Protein AF-A0A5J6VSD6-F1 (afdb_monomer)

pLDDT: mean 76.88, std 10.96, range [44.25, 89.56]

Structure (mmCIF, N/CA/C/O backbone):
data_AF-A0A5J6VSD6-F1
#
_entry.id   AF-A0A5J6VSD6-F1
#
loop_
_atom_site.group_PDB
_atom_site.id
_atom_site.type_symbol
_atom_site.label_atom_id
_atom_site.label_alt_id
_atom_site.label_comp_id
_atom_site.label_asym_id
_atom_site.label_entity_id
_atom_site.label_seq_id
_atom_site.pdbx_PDB_ins_code
_atom_site.Cartn_x
_atom_site.Cartn_y
_atom_site.Cartn_z
_atom_site.occupancy
_atom_site.B_iso_or_equiv
_atom_site.auth_seq_id
_atom_site.auth_comp_id
_atom_site.auth_asym_id
_atom_site.auth_atom_id
_atom_site.pdbx_PDB_model_num
ATOM 1 N N . MET A 1 1 ? -15.023 13.494 17.947 1.00 44.25 1 MET A N 1
ATOM 2 C CA . MET A 1 1 ? -14.436 12.310 17.280 1.00 44.25 1 MET A CA 1
ATOM 3 C C . MET A 1 1 ? -15.553 11.309 17.038 1.00 44.25 1 MET A C 1
ATOM 5 O O . MET A 1 1 ? -16.183 10.895 18.003 1.00 44.25 1 MET A O 1
ATOM 9 N N . ASN A 1 2 ? -15.859 11.005 15.774 1.00 49.06 2 ASN A N 1
ATOM 10 C CA . ASN A 1 2 ? -16.888 10.026 15.409 1.00 49.06 2 ASN A CA 1
ATOM 11 C C . ASN A 1 2 ? -16.474 8.628 15.884 1.00 49.06 2 ASN A C 1
ATOM 13 O 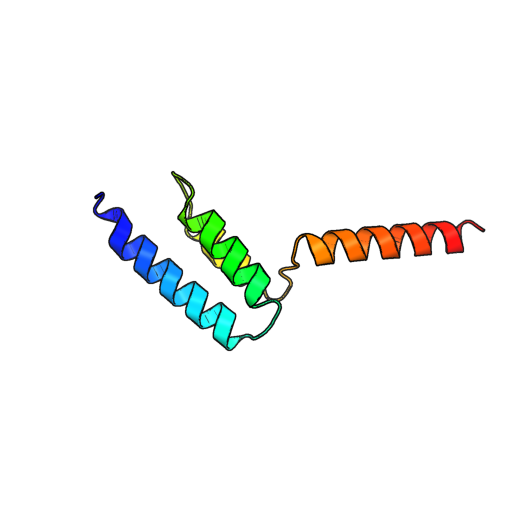O . ASN A 1 2 ? -15.306 8.269 15.761 1.00 49.06 2 ASN A O 1
ATOM 17 N N . LYS A 1 3 ? -17.420 7.825 16.387 1.00 47.31 3 LYS A N 1
ATOM 18 C CA . LYS A 1 3 ? -17.178 6.426 16.798 1.00 47.31 3 LYS A CA 1
ATOM 19 C C . LYS A 1 3 ? -16.561 5.567 15.675 1.00 47.31 3 LYS A C 1
ATOM 21 O O . LYS A 1 3 ? -15.790 4.665 15.979 1.00 47.31 3 LYS A O 1
ATOM 26 N N . ASN A 1 4 ? -16.778 5.939 14.408 1.00 58.38 4 ASN A N 1
ATOM 27 C CA . ASN A 1 4 ? -16.122 5.353 13.229 1.00 58.38 4 ASN A CA 1
ATOM 28 C C . ASN A 1 4 ? -14.586 5.458 13.226 1.00 58.38 4 ASN A C 1
ATOM 30 O O . ASN A 1 4 ? -13.942 4.675 12.539 1.00 58.38 4 ASN A O 1
ATOM 34 N N . ASN A 1 5 ? -13.973 6.375 13.986 1.00 67.62 5 ASN A N 1
ATOM 35 C CA . ASN A 1 5 ? -12.517 6.547 13.955 1.00 67.62 5 ASN A CA 1
ATOM 36 C C . ASN A 1 5 ? -11.753 5.360 14.546 1.00 67.62 5 ASN A C 1
ATOM 38 O O . ASN A 1 5 ? -10.636 5.114 14.115 1.00 67.62 5 ASN A O 1
ATOM 42 N N . PHE A 1 6 ? -12.296 4.635 15.529 1.00 75.25 6 PHE A N 1
ATOM 43 C CA . PHE A 1 6 ? -11.537 3.561 16.179 1.00 75.25 6 PHE A CA 1
ATOM 44 C C . PHE A 1 6 ? -11.415 2.322 15.286 1.00 75.25 6 PHE A C 1
ATOM 46 O O . PHE A 1 6 ? -10.316 1.811 15.089 1.00 75.25 6 PHE A O 1
ATOM 53 N N . GLU A 1 7 ? -12.526 1.876 14.702 1.00 75.88 7 GLU A N 1
ATOM 54 C CA . GLU A 1 7 ? -12.551 0.731 13.785 1.00 75.88 7 GL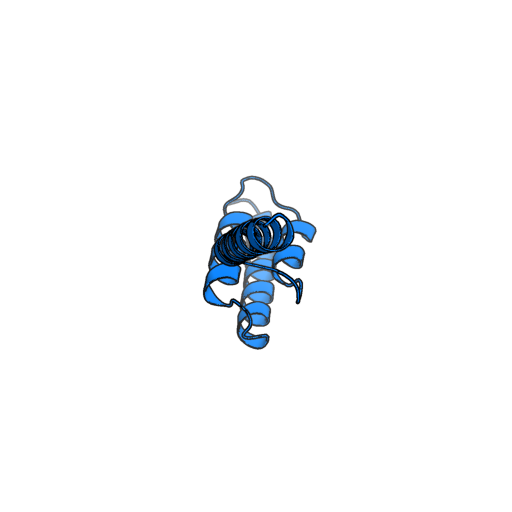U A CA 1
ATOM 55 C C . GLU A 1 7 ? -11.786 1.038 12.492 1.00 75.88 7 GLU A C 1
ATOM 57 O O . GLU A 1 7 ? -10.982 0.223 12.043 1.00 75.88 7 GLU A O 1
ATOM 62 N N . ALA A 1 8 ? -11.938 2.257 11.961 1.00 74.12 8 ALA A N 1
ATOM 63 C CA . ALA A 1 8 ? -11.143 2.774 10.849 1.00 74.12 8 ALA A CA 1
ATOM 64 C C . ALA A 1 8 ? -9.637 2.761 11.153 1.00 74.12 8 ALA A C 1
ATOM 66 O O . ALA A 1 8 ? -8.835 2.295 10.343 1.00 74.12 8 ALA A O 1
ATOM 67 N N . GLN A 1 9 ? -9.243 3.238 12.337 1.00 77.81 9 GLN A N 1
ATOM 68 C CA . GLN A 1 9 ? -7.845 3.264 12.759 1.00 77.81 9 GLN A CA 1
ATOM 69 C C . GLN A 1 9 ? -7.290 1.849 12.967 1.00 77.81 9 GLN A C 1
ATOM 71 O O . GLN A 1 9 ? -6.137 1.587 12.626 1.00 77.81 9 GLN A O 1
ATOM 76 N N . LEU A 1 10 ? -8.097 0.925 13.496 1.00 84.88 10 LEU A N 1
ATOM 77 C CA . LEU A 1 10 ? -7.716 -0.474 13.674 1.00 84.88 10 LEU A CA 1
ATOM 78 C C . LEU A 1 10 ? -7.513 -1.174 12.324 1.00 84.88 10 LEU A C 1
ATOM 80 O O . LEU A 1 10 ? -6.489 -1.828 12.126 1.00 84.88 10 LEU A O 1
ATOM 84 N N . ALA A 1 11 ? -8.442 -0.986 11.384 1.00 82.19 11 ALA A N 1
ATOM 85 C CA . ALA A 1 11 ? -8.335 -1.514 10.028 1.00 82.19 11 ALA A CA 1
ATOM 86 C C . ALA A 1 11 ? -7.101 -0.949 9.306 1.00 82.19 11 ALA A C 1
ATOM 88 O O . ALA A 1 11 ? -6.315 -1.703 8.737 1.00 82.19 11 ALA A O 1
ATOM 89 N N . ALA A 1 12 ? -6.859 0.359 9.418 1.00 82.50 12 ALA A N 1
ATOM 90 C CA . ALA A 1 12 ? -5.658 0.993 8.887 1.00 82.50 12 ALA A CA 1
ATOM 91 C C . ALA A 1 12 ? -4.370 0.412 9.491 1.00 82.50 12 ALA A C 1
ATOM 93 O O . ALA A 1 12 ? -3.403 0.166 8.773 1.00 82.50 12 ALA A O 1
ATOM 94 N N . ASN A 1 13 ? -4.344 0.148 10.799 1.00 88.19 13 ASN A N 1
ATOM 95 C CA . ASN A 1 13 ? -3.183 -0.447 11.459 1.00 88.19 13 ASN A CA 1
ATOM 96 C C . ASN A 1 13 ? -2.927 -1.893 10.999 1.00 88.19 13 ASN A C 1
ATOM 98 O O . ASN A 1 13 ? -1.769 -2.269 10.811 1.00 88.19 13 ASN A O 1
ATOM 102 N N . LEU A 1 14 ? -3.983 -2.681 10.773 1.00 88.38 14 LEU A N 1
ATOM 103 C CA . LEU A 1 14 ? -3.887 -4.031 10.204 1.00 88.38 14 LEU A CA 1
ATOM 104 C C . LEU A 1 14 ? -3.313 -4.003 8.785 1.00 88.38 14 LEU A C 1
ATOM 106 O O . LEU A 1 14 ? -2.352 -4.709 8.487 1.00 88.38 14 LEU A O 1
ATOM 110 N N . VAL A 1 15 ? -3.844 -3.129 7.933 1.00 87.50 15 VAL A N 1
ATOM 111 C CA . VAL A 1 15 ? -3.369 -2.947 6.554 1.00 87.50 15 VAL A CA 1
ATOM 112 C C . VAL A 1 15 ? -1.912 -2.477 6.551 1.00 87.50 15 VAL A C 1
ATOM 114 O O . VAL A 1 15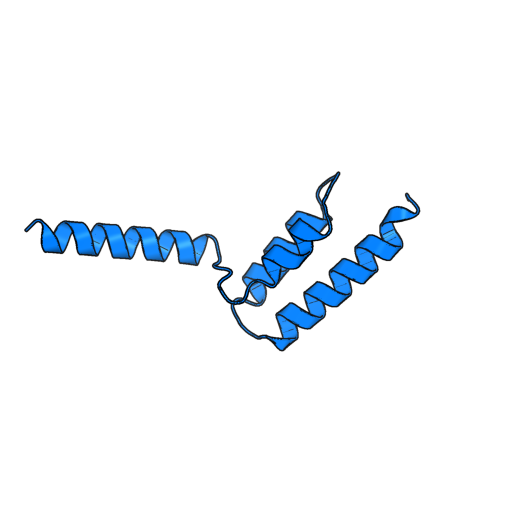 ? -1.087 -3.004 5.809 1.00 87.50 15 VAL A O 1
ATOM 117 N N . ALA A 1 16 ? -1.543 -1.552 7.440 1.00 88.19 16 ALA A N 1
ATOM 118 C CA . ALA A 1 16 ? -0.160 -1.113 7.595 1.00 88.19 16 ALA A CA 1
ATOM 119 C C . ALA A 1 16 ? 0.778 -2.258 8.010 1.00 88.19 16 ALA A C 1
ATOM 121 O O . ALA A 1 16 ? 1.905 -2.322 7.518 1.00 88.19 16 ALA A O 1
ATOM 122 N N . ALA A 1 17 ? 0.347 -3.152 8.904 1.00 89.56 17 ALA A N 1
ATOM 123 C CA . ALA A 1 17 ? 1.133 -4.319 9.298 1.00 89.56 17 ALA A CA 1
ATOM 124 C C . ALA A 1 17 ? 1.335 -5.284 8.121 1.00 89.56 17 ALA A C 1
ATOM 126 O O . ALA A 1 17 ? 2.446 -5.764 7.901 1.00 89.56 17 ALA A O 1
ATOM 127 N N . GLU A 1 18 ? 0.297 -5.492 7.318 1.00 88.00 18 GLU A N 1
ATOM 128 C CA . GLU A 1 18 ? 0.342 -6.370 6.151 1.00 88.00 18 GLU A CA 1
ATOM 129 C C . GLU A 1 18 ? 1.243 -5.820 5.031 1.00 88.00 18 GLU A C 1
ATOM 131 O O . GLU A 1 18 ? 2.041 -6.554 4.442 1.00 88.00 18 GLU A O 1
ATOM 136 N N . ILE A 1 19 ? 1.224 -4.503 4.804 1.00 87.38 19 ILE A N 1
ATOM 137 C CA . ILE A 1 19 ? 2.167 -3.823 3.899 1.00 87.38 19 ILE A CA 1
ATOM 138 C C . ILE A 1 19 ? 3.617 -4.032 4.363 1.00 87.38 19 ILE A C 1
ATOM 140 O O . ILE A 1 19 ? 4.512 -4.264 3.553 1.00 87.38 19 ILE A O 1
ATOM 144 N N . ARG A 1 20 ? 3.872 -3.968 5.677 1.00 87.62 20 ARG A N 1
ATOM 145 C CA . ARG A 1 20 ? 5.214 -4.219 6.234 1.00 87.62 20 ARG A CA 1
ATOM 146 C C . ARG A 1 20 ? 5.621 -5.687 6.123 1.00 87.62 20 ARG A C 1
ATOM 148 O O . ARG A 1 20 ? 6.803 -5.962 5.961 1.00 87.62 20 ARG A O 1
ATOM 155 N N . ARG A 1 21 ? 4.661 -6.613 6.203 1.00 87.69 21 ARG A N 1
ATOM 156 C CA . ARG A 1 21 ? 4.889 -8.059 6.078 1.00 87.69 21 ARG A CA 1
ATOM 157 C C . ARG A 1 21 ? 5.259 -8.468 4.654 1.00 87.69 21 ARG A C 1
ATOM 159 O O . ARG A 1 21 ? 6.120 -9.320 4.475 1.00 87.69 21 ARG A O 1
ATOM 166 N N . THR A 1 22 ? 4.608 -7.875 3.656 1.00 82.00 22 THR A N 1
ATOM 167 C CA . THR A 1 22 ? 4.806 -8.215 2.237 1.00 82.00 22 THR A CA 1
ATOM 168 C C . THR A 1 22 ? 6.092 -7.635 1.648 1.00 82.00 22 THR A C 1
ATOM 170 O O . THR A 1 22 ? 6.650 -8.224 0.728 1.00 82.00 22 THR A O 1
ATOM 173 N N . GLY A 1 23 ? 6.590 -6.503 2.158 1.00 73.38 23 GLY A N 1
ATOM 174 C CA . GLY A 1 23 ? 7.886 -5.921 1.769 1.00 73.38 23 GLY A CA 1
ATOM 175 C C . GLY A 1 23 ? 7.934 -5.280 0.372 1.00 73.38 23 GLY A C 1
ATOM 176 O O . GLY A 1 23 ? 8.911 -4.615 0.033 1.00 73.38 23 GLY A O 1
ATOM 177 N N . ILE A 1 24 ? 6.878 -5.415 -0.434 1.00 77.44 24 ILE A N 1
ATOM 178 C CA . ILE A 1 24 ? 6.779 -4.841 -1.782 1.00 77.44 24 ILE A CA 1
ATOM 179 C C . ILE A 1 24 ? 6.296 -3.394 -1.680 1.00 77.44 24 ILE A C 1
ATOM 181 O O . ILE A 1 24 ? 5.234 -3.128 -1.119 1.00 77.44 24 ILE A O 1
ATOM 185 N N . ASN A 1 25 ? 7.054 -2.449 -2.250 1.00 76.94 25 ASN A N 1
ATOM 186 C CA . ASN A 1 25 ? 6.672 -1.032 -2.346 1.00 76.94 25 ASN A CA 1
ATOM 187 C C . ASN A 1 25 ? 6.228 -0.412 -1.008 1.00 76.94 25 ASN A C 1
ATOM 189 O O . ASN A 1 25 ? 5.385 0.485 -0.977 1.00 76.94 25 ASN A O 1
ATOM 193 N N . GLN A 1 26 ? 6.791 -0.892 0.105 1.00 84.81 26 GLN A N 1
ATOM 194 C CA . GLN A 1 26 ? 6.301 -0.634 1.459 1.00 84.81 26 GLN A CA 1
ATOM 195 C C . GLN A 1 26 ? 6.124 0.861 1.756 1.00 84.81 26 GLN A C 1
ATOM 197 O O . GLN A 1 26 ? 5.081 1.272 2.259 1.00 84.81 26 GLN A O 1
ATOM 202 N N . ALA A 1 27 ? 7.118 1.690 1.422 1.00 83.69 27 ALA A N 1
ATOM 203 C CA . ALA A 1 27 ? 7.059 3.133 1.658 1.00 83.69 27 ALA A CA 1
ATOM 204 C C . ALA A 1 27 ? 5.928 3.808 0.862 1.00 83.69 27 ALA A C 1
ATOM 206 O O . ALA A 1 27 ? 5.150 4.577 1.428 1.00 83.69 27 ALA A O 1
ATOM 207 N N . ALA A 1 28 ? 5.792 3.470 -0.423 1.00 84.88 28 ALA A N 1
ATOM 208 C CA . ALA A 1 28 ? 4.761 4.019 -1.298 1.00 84.88 28 ALA A CA 1
ATOM 209 C C . ALA A 1 28 ? 3.352 3.551 -0.895 1.00 84.88 28 ALA A C 1
ATOM 211 O O . ALA A 1 28 ? 2.428 4.358 -0.830 1.00 84.88 28 ALA A O 1
ATOM 212 N N . ARG A 1 29 ? 3.194 2.274 -0.531 1.00 87.44 29 ARG A N 1
ATOM 213 C CA . ARG A 1 29 ? 1.928 1.715 -0.032 1.00 87.44 29 ARG A CA 1
ATOM 214 C C . ARG A 1 29 ? 1.513 2.335 1.299 1.00 87.44 29 ARG A C 1
ATOM 216 O O . ARG A 1 29 ? 0.355 2.695 1.475 1.00 87.44 29 ARG A O 1
ATOM 223 N N . LEU A 1 30 ? 2.449 2.533 2.229 1.00 88.19 30 LEU A N 1
ATOM 224 C CA . LEU A 1 30 ? 2.160 3.229 3.488 1.00 88.19 30 LEU A CA 1
ATOM 225 C C . LEU A 1 30 ? 1.773 4.697 3.257 1.00 88.19 30 LEU A C 1
ATOM 227 O O . LEU A 1 30 ? 0.919 5.217 3.976 1.00 88.19 30 LEU A O 1
ATOM 231 N N . ALA A 1 31 ? 2.375 5.367 2.271 1.00 87.75 31 ALA A N 1
ATOM 232 C CA . ALA A 1 31 ? 1.977 6.717 1.882 1.00 87.75 31 ALA A CA 1
ATOM 233 C C . ALA A 1 31 ? 0.556 6.738 1.292 1.00 87.75 31 ALA A C 1
ATOM 235 O O . ALA A 1 31 ? -0.253 7.569 1.703 1.00 87.75 31 ALA A O 1
ATOM 236 N N . GLN A 1 32 ? 0.223 5.785 0.417 1.00 87.19 32 GLN A N 1
ATOM 237 C CA . GLN A 1 32 ? -1.121 5.636 -0.144 1.00 87.19 32 GLN A CA 1
ATOM 238 C C . GLN A 1 32 ? -2.164 5.354 0.942 1.00 87.19 32 GLN A C 1
ATOM 240 O O . GLN A 1 32 ? -3.197 6.016 0.995 1.00 87.19 32 GLN A O 1
ATOM 245 N N . LEU A 1 33 ? -1.874 4.429 1.859 1.00 88.00 33 LEU A N 1
ATOM 246 C CA . LEU A 1 33 ? -2.747 4.116 2.987 1.00 88.00 33 LEU A CA 1
ATOM 247 C C . LEU A 1 33 ? -3.037 5.362 3.832 1.00 88.00 33 LEU A C 1
ATOM 249 O O . LEU A 1 33 ? -4.186 5.612 4.183 1.00 88.00 33 LEU A O 1
ATOM 253 N N . LYS A 1 34 ? -2.012 6.179 4.116 1.00 86.38 34 LYS A N 1
ATOM 254 C CA . LYS A 1 34 ? -2.185 7.460 4.819 1.00 86.38 34 LYS A CA 1
ATOM 255 C C . LYS A 1 34 ? -3.104 8.422 4.066 1.00 86.38 34 LYS A C 1
ATOM 257 O O . LYS A 1 34 ? -3.883 9.127 4.696 1.00 86.38 34 LYS A O 1
ATOM 262 N N . GLN A 1 35 ? -3.025 8.468 2.738 1.00 87.06 35 GLN A N 1
ATOM 263 C CA . GLN A 1 35 ? -3.932 9.295 1.942 1.00 87.06 35 GLN A CA 1
ATOM 264 C C . GLN A 1 35 ? -5.371 8.785 2.020 1.00 87.06 35 GLN A C 1
ATOM 266 O O . GLN A 1 35 ? -6.271 9.598 2.196 1.00 87.06 35 GLN A O 1
ATOM 271 N N . VAL A 1 36 ? -5.582 7.466 1.939 1.00 85.50 36 VAL A N 1
ATOM 272 C CA . VAL A 1 36 ? -6.912 6.839 2.023 1.00 85.50 36 VAL A CA 1
ATOM 273 C C . VAL A 1 36 ? -7.586 7.156 3.357 1.00 85.50 36 VAL A C 1
ATOM 275 O O . VAL A 1 36 ? -8.710 7.645 3.363 1.00 85.50 36 VAL A O 1
ATOM 278 N N . ILE A 1 37 ? -6.889 6.973 4.481 1.00 83.81 37 ILE A N 1
ATOM 279 C CA . ILE A 1 37 ? -7.468 7.201 5.819 1.00 83.81 37 ILE A CA 1
ATOM 280 C C . ILE A 1 37 ? -7.714 8.679 6.141 1.00 83.81 37 ILE A C 1
ATOM 282 O O . ILE A 1 37 ? -8.494 8.988 7.036 1.00 83.81 37 ILE A O 1
ATOM 286 N N . ASN A 1 38 ? -7.037 9.591 5.437 1.00 84.00 38 ASN A N 1
ATOM 287 C CA . ASN A 1 38 ? -7.233 11.032 5.582 1.00 84.00 38 ASN A CA 1
ATOM 288 C C . ASN A 1 38 ? -8.411 11.553 4.742 1.00 84.00 38 ASN A C 1
ATOM 290 O O . ASN A 1 38 ? -8.753 12.733 4.847 1.00 84.00 38 ASN A O 1
ATOM 294 N N . ARG A 1 39 ? -9.025 10.714 3.895 1.00 83.56 39 ARG A N 1
ATOM 295 C CA . ARG A 1 39 ? -10.248 11.081 3.170 1.00 83.56 39 ARG A CA 1
ATOM 296 C C . ARG A 1 39 ? -11.411 11.183 4.155 1.00 83.56 39 ARG A C 1
ATOM 298 O O . ARG A 1 39 ? -11.505 10.409 5.102 1.00 83.56 39 ARG A O 1
ATOM 305 N N . VAL A 1 40 ? -12.308 12.140 3.903 1.00 73.81 40 VAL A N 1
ATOM 306 C CA . VAL A 1 40 ? -13.528 12.350 4.708 1.00 73.81 40 VAL A CA 1
ATOM 307 C C . VAL A 1 40 ? -14.404 11.095 4.707 1.00 73.81 40 VAL A C 1
ATOM 309 O O . VAL A 1 40 ? -14.987 10.748 5.730 1.00 73.81 40 VAL A O 1
ATOM 312 N N . GLU A 1 41 ? -14.435 10.395 3.574 1.00 78.62 41 GLU A N 1
ATOM 313 C CA . GLU A 1 41 ? -15.091 9.107 3.402 1.00 78.62 41 GLU A CA 1
ATOM 314 C C . GLU A 1 41 ? -14.134 8.172 2.658 1.00 78.62 41 GLU A C 1
ATOM 316 O O . GLU A 1 41 ? -13.563 8.534 1.626 1.00 78.62 41 GLU A O 1
ATOM 321 N N . PHE A 1 42 ? -13.939 6.974 3.199 1.00 78.62 42 PHE A N 1
ATOM 322 C CA . PHE A 1 42 ? -13.247 5.883 2.527 1.00 78.62 42 PHE A CA 1
ATOM 323 C C . PHE A 1 42 ? -13.960 4.574 2.852 1.00 78.62 42 PHE A C 1
ATOM 325 O O . PHE A 1 42 ? -14.596 4.432 3.899 1.00 78.62 42 PHE A O 1
ATOM 332 N N . THR A 1 43 ? -13.863 3.615 1.944 1.00 79.00 43 THR A N 1
ATOM 333 C CA . THR A 1 43 ? -14.482 2.300 2.078 1.00 79.00 43 THR A CA 1
ATOM 334 C C . THR A 1 43 ? -13.445 1.247 2.476 1.00 79.00 43 THR A C 1
ATOM 336 O O . THR A 1 43 ? -12.242 1.438 2.276 1.00 79.00 43 THR A O 1
ATOM 339 N N . PRO A 1 44 ? -13.873 0.090 3.006 1.00 75.44 44 PRO A N 1
ATOM 340 C CA . PRO A 1 44 ? -12.975 -1.045 3.211 1.00 75.44 44 PRO A CA 1
ATOM 341 C C . PRO A 1 44 ? -12.268 -1.491 1.922 1.00 75.44 44 PRO A C 1
ATOM 343 O O . PRO A 1 44 ? -11.128 -1.945 1.982 1.00 75.44 44 PRO A O 1
ATOM 346 N N . THR A 1 45 ? -12.909 -1.313 0.762 1.00 80.81 45 THR A N 1
ATOM 347 C CA . THR A 1 45 ? -12.316 -1.610 -0.547 1.00 80.81 45 THR A CA 1
ATOM 348 C C . THR A 1 45 ? -11.072 -0.759 -0.797 1.00 80.81 45 THR A C 1
ATOM 350 O O . THR A 1 45 ? -10.026 -1.312 -1.137 1.00 80.81 45 THR A O 1
ATOM 353 N N . ASP A 1 46 ? -11.137 0.550 -0.509 1.00 81.25 46 ASP A N 1
ATOM 354 C CA . ASP A 1 46 ? -9.996 1.470 -0.650 1.00 81.25 46 ASP A CA 1
ATOM 355 C C . ASP A 1 46 ? -8.790 1.036 0.203 1.00 81.25 46 ASP A C 1
ATOM 357 O O . ASP A 1 46 ? -7.640 1.263 -0.168 1.00 81.25 46 ASP A O 1
ATOM 361 N N . LEU A 1 47 ? -9.034 0.405 1.357 1.00 80.62 47 LEU A N 1
ATOM 362 C CA . LEU A 1 47 ? -7.974 -0.128 2.213 1.00 80.62 47 LEU A CA 1
ATOM 363 C C . LEU A 1 47 ? -7.341 -1.398 1.627 1.00 80.62 47 LEU A C 1
ATOM 365 O O . LEU A 1 47 ? -6.125 -1.576 1.710 1.00 80.62 47 LEU A O 1
ATOM 369 N N . THR A 1 48 ? -8.154 -2.281 1.043 1.00 81.56 48 THR A N 1
ATOM 370 C CA . THR A 1 48 ? -7.681 -3.549 0.466 1.00 81.56 48 THR A CA 1
ATOM 371 C C . THR A 1 48 ? -6.957 -3.376 -0.865 1.00 81.56 48 THR A C 1
ATOM 373 O O . THR A 1 48 ? -6.048 -4.150 -1.147 1.00 81.56 48 THR A O 1
ATOM 376 N N . GLU A 1 49 ? -7.270 -2.339 -1.647 1.00 84.00 49 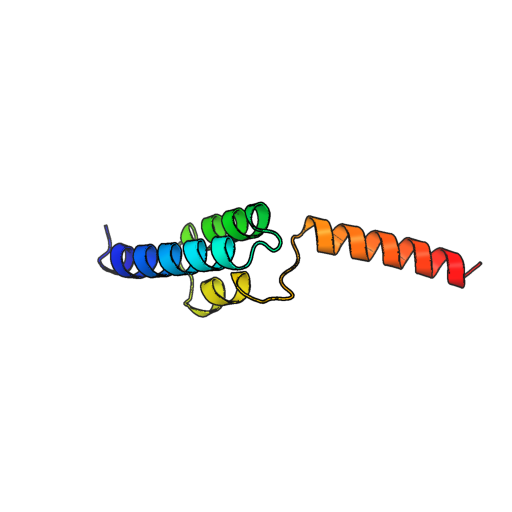GLU A N 1
ATOM 377 C CA . GLU A 1 49 ? -6.552 -2.039 -2.896 1.00 84.00 49 GLU A CA 1
ATOM 378 C C . GLU A 1 49 ? -5.058 -1.783 -2.660 1.00 84.00 49 GLU A C 1
ATOM 380 O O . GLU A 1 49 ? -4.214 -2.169 -3.466 1.00 84.00 49 GLU A O 1
ATOM 385 N N . VAL A 1 50 ? -4.699 -1.194 -1.515 1.00 83.62 50 VAL A N 1
ATOM 386 C CA . VAL A 1 50 ? -3.295 -0.946 -1.143 1.00 83.62 50 VAL A CA 1
ATOM 387 C C . VAL A 1 50 ? -2.546 -2.250 -0.817 1.00 83.62 50 VAL A C 1
ATOM 389 O O . VAL A 1 50 ? -1.312 -2.285 -0.818 1.00 83.62 50 VAL A O 1
ATOM 392 N N . LEU A 1 51 ? -3.275 -3.337 -0.547 1.00 83.19 51 LEU A N 1
ATOM 393 C CA . LEU A 1 51 ? -2.718 -4.669 -0.306 1.00 83.19 51 LEU A CA 1
ATOM 394 C C . LEU A 1 51 ? -2.556 -5.496 -1.579 1.00 83.19 51 LEU A C 1
ATOM 396 O O . LEU A 1 51 ? -1.932 -6.555 -1.505 1.00 83.19 51 LEU A O 1
ATOM 400 N N . ASP A 1 52 ? -3.062 -5.033 -2.727 1.00 83.12 52 ASP A N 1
ATOM 401 C CA . ASP A 1 52 ? -2.973 -5.791 -3.972 1.00 83.12 52 ASP A CA 1
ATOM 402 C C . ASP A 1 52 ? -1.498 -6.152 -4.258 1.00 83.12 52 ASP A C 1
ATOM 404 O O . ASP A 1 52 ? -0.620 -5.282 -4.218 1.00 83.12 52 ASP A O 1
ATOM 408 N N . PRO A 1 53 ? -1.157 -7.430 -4.493 1.00 77.00 53 PRO A N 1
ATOM 409 C CA . PRO A 1 53 ? 0.223 -7.837 -4.758 1.00 77.00 53 PRO A CA 1
ATOM 410 C C . PRO A 1 53 ? 0.808 -7.150 -6.000 1.00 77.00 53 PRO A C 1
ATOM 412 O O . PRO A 1 53 ? 2.001 -6.857 -6.022 1.00 77.00 53 PRO A O 1
ATOM 415 N N . ASN A 1 54 ? -0.032 -6.799 -6.970 1.00 80.50 54 ASN A N 1
ATOM 416 C CA . ASN A 1 54 ? 0.313 -6.060 -8.179 1.00 80.50 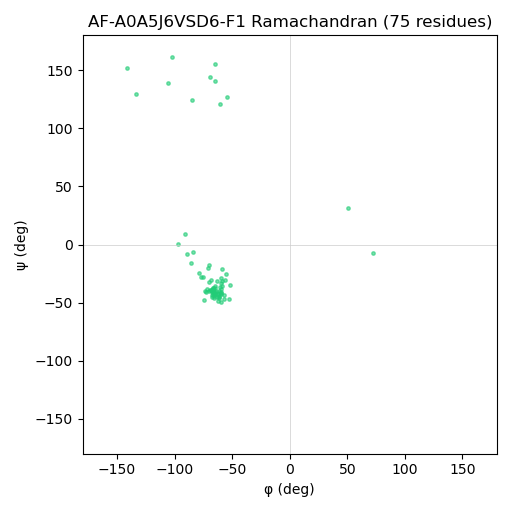54 ASN A CA 1
ATOM 417 C C . ASN A 1 54 ? 0.160 -4.543 -8.016 1.00 80.50 54 ASN A C 1
ATOM 419 O O . ASN A 1 54 ? 0.263 -3.820 -9.006 1.00 80.50 54 ASN A O 1
ATOM 423 N N . TRP A 1 55 ? -0.076 -4.037 -6.801 1.00 83.06 55 TRP A N 1
ATOM 424 C CA . TRP A 1 55 ? -0.136 -2.599 -6.565 1.00 83.06 55 TRP A CA 1
ATOM 425 C C . TRP A 1 55 ? 1.203 -1.948 -6.919 1.00 83.06 55 TRP A C 1
ATOM 427 O O . TRP A 1 55 ? 2.248 -2.269 -6.327 1.00 83.06 55 TRP A O 1
ATOM 437 N N . LYS A 1 56 ? 1.141 -1.006 -7.863 1.00 78.94 56 LYS A N 1
ATOM 438 C CA . LYS A 1 56 ? 2.268 -0.210 -8.351 1.00 78.94 56 LYS A CA 1
ATOM 439 C C . LYS A 1 56 ? 2.170 1.204 -7.805 1.00 78.94 56 LYS A C 1
ATOM 441 O O . LYS A 1 56 ? 1.089 1.790 -7.778 1.00 78.94 56 LYS A O 1
ATOM 446 N N . SER A 1 57 ? 3.304 1.763 -7.393 1.00 77.94 57 SER A N 1
ATOM 447 C CA . SER A 1 57 ? 3.350 3.183 -7.054 1.00 77.94 57 SER A CA 1
ATOM 448 C C . SER A 1 57 ? 3.079 4.035 -8.304 1.00 77.94 57 SER A C 1
ATOM 450 O O . SER A 1 57 ? 3.363 3.592 -9.419 1.00 77.94 57 SER A O 1
ATOM 452 N N . PRO A 1 58 ? 2.584 5.276 -8.155 1.00 74.69 58 PRO A N 1
ATOM 453 C CA . PRO A 1 58 ? 2.464 6.204 -9.280 1.00 74.69 58 PRO A CA 1
ATOM 454 C C . PRO A 1 58 ? 3.774 6.363 -10.068 1.00 74.69 58 PRO A C 1
ATOM 456 O O . PR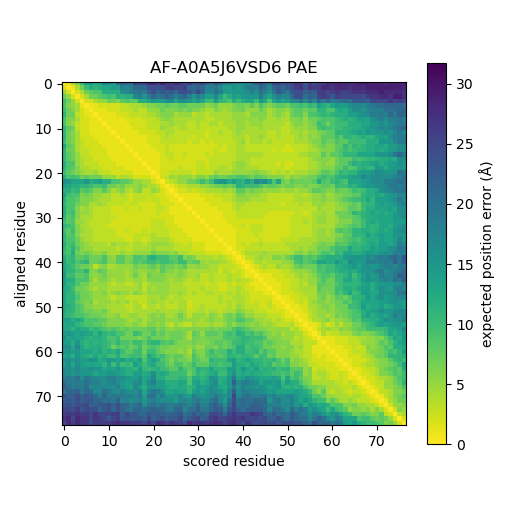O A 1 58 ? 3.752 6.449 -11.290 1.00 74.69 58 PRO A O 1
ATOM 459 N N . GLU A 1 59 ? 4.915 6.318 -9.377 1.00 75.56 59 GLU A N 1
ATOM 460 C CA . GLU A 1 59 ? 6.248 6.349 -9.987 1.00 75.56 59 GLU A CA 1
ATOM 461 C C . GLU A 1 59 ? 6.529 5.101 -10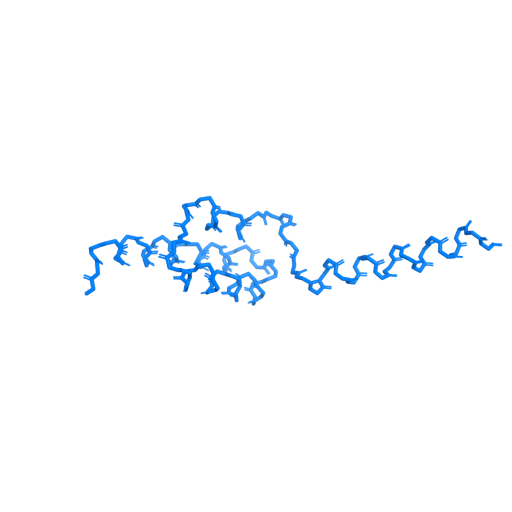.836 1.00 75.56 59 GLU A C 1
ATOM 463 O O . GLU A 1 59 ? 7.070 5.221 -11.927 1.00 75.56 59 GLU A O 1
ATOM 468 N N . GLN A 1 60 ? 6.126 3.908 -10.385 1.00 75.94 60 GLN A N 1
ATOM 469 C CA . GLN A 1 60 ? 6.248 2.674 -11.171 1.00 75.94 60 GLN A CA 1
ATOM 470 C C . GLN A 1 60 ? 5.326 2.676 -12.389 1.00 75.94 60 GLN A C 1
ATOM 4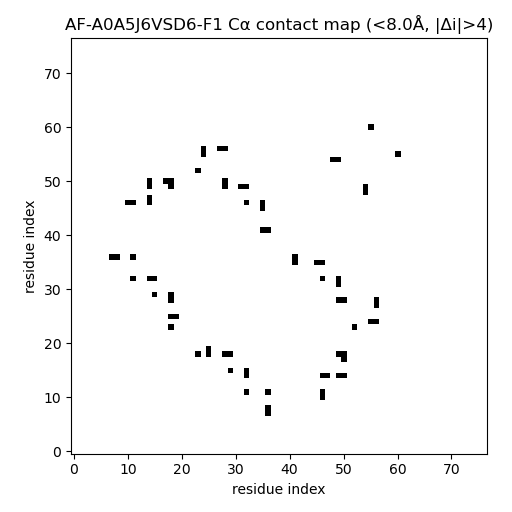72 O O . GLN A 1 60 ? 5.738 2.250 -13.462 1.00 75.94 60 GLN A O 1
ATOM 477 N N . ILE A 1 61 ? 4.102 3.187 -12.244 1.00 78.00 61 ILE A N 1
ATOM 478 C CA . ILE A 1 61 ? 3.166 3.336 -13.365 1.00 78.00 61 ILE A CA 1
ATOM 479 C C . ILE A 1 61 ? 3.743 4.301 -14.408 1.00 78.00 61 ILE A C 1
ATOM 481 O O . ILE A 1 61 ? 3.671 4.031 -15.605 1.00 78.00 61 ILE A O 1
ATOM 485 N N . GLN A 1 62 ? 4.334 5.414 -13.965 1.00 73.50 62 GLN A N 1
ATOM 486 C CA . GLN A 1 62 ? 4.965 6.382 -14.860 1.00 73.50 62 GLN A CA 1
ATOM 487 C C . GLN A 1 62 ? 6.216 5.801 -15.531 1.00 73.50 62 GLN A C 1
ATOM 489 O O . GLN A 1 62 ? 6.346 5.902 -16.747 1.00 73.50 62 GLN A O 1
ATOM 494 N N . ALA A 1 63 ? 7.082 5.124 -14.773 1.00 73.62 63 ALA A N 1
ATOM 495 C CA . ALA A 1 63 ? 8.272 4.470 -15.310 1.00 73.62 63 ALA A CA 1
ATOM 496 C C . ALA A 1 63 ? 7.923 3.385 -16.343 1.00 73.62 63 ALA A C 1
ATOM 498 O O . ALA A 1 63 ? 8.618 3.241 -17.347 1.00 73.62 63 ALA A O 1
ATOM 499 N N . GLU A 1 64 ? 6.832 2.643 -16.137 1.00 71.44 64 GLU A N 1
ATOM 500 C CA . GLU A 1 64 ? 6.333 1.678 -17.119 1.00 71.44 64 GLU A CA 1
ATOM 501 C C . GLU A 1 64 ? 5.799 2.357 -18.377 1.00 71.44 64 GLU A C 1
ATOM 503 O O . GLU A 1 64 ? 6.154 1.933 -19.473 1.00 71.44 64 GLU A O 1
ATOM 508 N N . LYS A 1 65 ? 5.026 3.441 -18.245 1.00 73.56 65 LYS A N 1
ATOM 509 C CA . LYS A 1 65 ? 4.569 4.225 -19.403 1.00 73.56 65 LYS A CA 1
ATOM 510 C C . LYS A 1 65 ? 5.731 4.783 -20.218 1.00 73.56 65 LYS A C 1
ATOM 512 O O . LYS A 1 65 ? 5.703 4.719 -21.442 1.00 73.56 65 LYS A O 1
ATOM 517 N N . GLU A 1 66 ? 6.762 5.298 -19.558 1.00 75.94 66 GLU A N 1
ATOM 518 C CA . GLU A 1 66 ? 7.951 5.842 -20.222 1.00 75.94 66 GLU A CA 1
ATOM 519 C C . GLU A 1 66 ? 8.783 4.741 -20.893 1.00 75.94 66 GLU A C 1
ATOM 521 O O . GLU A 1 66 ? 9.263 4.918 -22.016 1.00 75.94 66 GLU A O 1
ATOM 526 N N . ALA A 1 67 ? 8.915 3.577 -20.249 1.00 73.06 67 ALA A N 1
ATOM 527 C CA . ALA A 1 67 ? 9.558 2.409 -20.843 1.00 73.06 67 ALA A CA 1
ATOM 528 C C . ALA A 1 67 ? 8.773 1.873 -22.052 1.00 73.06 67 ALA A C 1
ATOM 530 O O . ALA A 1 67 ? 9.376 1.474 -23.052 1.00 73.06 67 ALA A O 1
ATOM 531 N N . GLU A 1 68 ? 7.442 1.897 -21.993 1.00 73.31 68 GLU A N 1
ATOM 532 C CA . GLU A 1 68 ? 6.557 1.453 -23.067 1.00 73.31 68 GLU A CA 1
ATOM 533 C C . GLU A 1 68 ? 6.547 2.439 -24.245 1.00 73.31 68 GLU A C 1
ATOM 535 O O . GLU A 1 68 ? 6.669 2.010 -25.391 1.00 73.31 68 GLU A O 1
ATOM 540 N N . GLU A 1 69 ? 6.542 3.754 -24.000 1.00 68.75 69 GLU A N 1
ATOM 541 C CA . GLU A 1 69 ? 6.720 4.769 -25.048 1.00 68.75 69 GLU A CA 1
ATOM 542 C C . GLU A 1 69 ? 8.104 4.689 -25.707 1.00 68.75 69 GLU A C 1
ATOM 544 O O . GLU A 1 69 ? 8.224 4.814 -26.931 1.00 68.75 69 GLU A O 1
ATOM 549 N N . ALA A 1 70 ? 9.161 4.442 -24.928 1.00 66.94 70 ALA A N 1
ATOM 550 C CA . ALA A 1 70 ? 10.503 4.235 -25.465 1.00 66.94 70 ALA A CA 1
ATOM 551 C C . ALA A 1 70 ? 10.595 2.944 -26.299 1.00 66.94 70 ALA A C 1
ATOM 553 O O . ALA A 1 70 ? 11.259 2.925 -27.340 1.00 66.94 70 ALA A O 1
ATOM 554 N N . ALA A 1 71 ? 9.910 1.873 -25.889 1.00 66.81 71 ALA A N 1
ATOM 555 C CA . ALA A 1 71 ? 9.842 0.619 -26.637 1.00 66.81 71 ALA A CA 1
ATOM 556 C C . ALA A 1 71 ? 8.974 0.732 -27.903 1.00 66.81 71 ALA A C 1
ATOM 558 O O . ALA A 1 71 ? 9.349 0.194 -28.947 1.00 66.81 71 ALA A O 1
ATOM 559 N N . ALA A 1 72 ? 7.861 1.467 -27.851 1.00 63.84 72 ALA A N 1
ATOM 560 C CA . ALA A 1 72 ? 7.006 1.743 -29.002 1.00 63.84 72 ALA A CA 1
ATOM 561 C C . ALA A 1 72 ? 7.740 2.588 -30.053 1.00 63.84 72 ALA A C 1
ATOM 563 O O . ALA A 1 72 ? 7.715 2.249 -31.235 1.00 63.84 72 ALA A O 1
ATOM 564 N N . LYS A 1 73 ? 8.498 3.611 -29.630 1.00 60.34 73 LYS A N 1
ATOM 565 C CA . LYS A 1 73 ? 9.374 4.384 -30.528 1.00 60.34 73 LYS A CA 1
ATOM 566 C C . LYS A 1 73 ? 10.487 3.540 -31.157 1.00 60.34 73 LYS A C 1
ATOM 568 O O . LYS A 1 73 ? 10.867 3.815 -32.286 1.00 60.34 73 LYS A O 1
ATOM 573 N N . ARG A 1 74 ? 10.987 2.505 -30.469 1.00 59.38 74 ARG A N 1
ATOM 574 C CA . ARG A 1 74 ? 11.985 1.563 -31.018 1.00 59.38 74 ARG A CA 1
ATOM 575 C C . ARG A 1 74 ? 11.401 0.501 -31.949 1.00 59.38 74 ARG A C 1
ATOM 577 O O . ARG A 1 74 ? 12.145 -0.032 -32.755 1.00 59.38 74 ARG A O 1
ATOM 584 N N . LYS A 1 75 ? 10.112 0.165 -31.832 1.00 53.12 75 LYS A N 1
ATOM 585 C CA . LYS A 1 75 ? 9.419 -0.748 -32.763 1.00 53.12 75 LYS A CA 1
ATOM 586 C C . LYS A 1 75 ? 8.857 -0.040 -34.000 1.00 53.12 75 LYS A C 1
ATOM 588 O O . LYS A 1 75 ? 8.495 -0.715 -34.957 1.00 53.12 75 LYS A O 1
ATOM 593 N N . ALA A 1 76 ? 8.747 1.287 -33.958 1.00 49.56 76 ALA A N 1
ATOM 594 C CA . ALA A 1 76 ? 8.293 2.121 -35.070 1.00 49.56 76 ALA A CA 1
ATOM 595 C C . ALA A 1 76 ? 9.444 2.735 -35.899 1.00 49.56 76 ALA A C 1
ATOM 597 O O . ALA A 1 76 ? 9.165 3.472 -36.844 1.00 49.56 76 ALA A O 1
ATOM 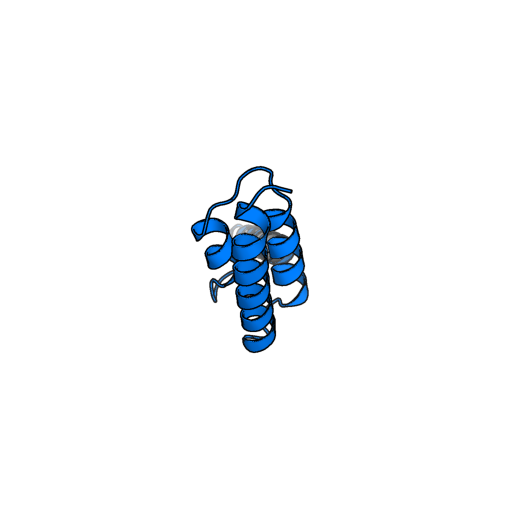598 N N . ALA A 1 77 ? 10.703 2.453 -35.542 1.00 47.16 77 ALA A N 1
ATOM 599 C CA . ALA A 1 77 ? 11.915 2.805 -36.287 1.00 47.16 77 ALA A CA 1
ATOM 600 C C . ALA A 1 77 ? 12.526 1.543 -36.907 1.00 47.16 77 ALA A C 1
ATOM 602 O O . ALA A 1 77 ? 13.060 1.650 -38.031 1.00 47.16 77 ALA A O 1
#

Radius of gyration: 16.53 Å; Cα contacts (8 Å, |Δi|>4): 38; chains: 1; bounding box: 29×21×54 Å

Foldseek 3Di:
DDPVLVVLVVLLVVLLVLLVVLVPPNVQLNVQSVVQSPDPDHDSVSSCQSNPPPDDHPVRVVVVVVVVVVVVVVVVD

Nearest PDB structures (foldseek):
  5wo2-assembly1_A  TM=3.248E-01  e=8.279E+00  Escherichia coli

Mean predicted aligned error: 8.62 Å

Solvent-accessible surface area (backbone atoms only — not comparable to full-atom values): 4591 Å² total; per-residue (Å²): 133,64,80,65,54,58,62,52,50,50,53,51,50,52,49,51,50,50,39,63,72,68,62,66,62,35,70,56,39,53,52,50,51,54,53,49,71,69,39,96,73,72,53,75,62,67,57,51,56,62,63,41,90,83,61,67,46,73,66,53,52,48,52,48,51,52,51,47,53,55,50,50,56,62,74,75,105

Secondary structure (DSSP, 8-state):
--THHHHHHHHHHHHHHHHHHH-SSHHHHHHHHHHHHTSSS--HHHHHHTT-TT---HHHHHHHHHHHHHHHHHH--

Sequence (77 aa):
MNKNNFEAQLAANLVAAEIRRTGINQAARLAQLKQVINRVEFTPTDLTEVLDPNWKSPEQIQAEKEAEEAAAKRKAA